Protein AF-A0A3E1KI39-F1 (afdb_monomer)

Mean predicted aligned error: 20.79 Å

Radius of gyration: 36.28 Å; Cα contacts (8 Å, |Δi|>4): 19; chains: 1; bounding box: 81×60×83 Å

Organism: NCBI:txid1843581

Sequence (154 aa):
MTTAADLLLALRARMPSKLILDRRTGLPYGWGIWMGNRKHAAAPFNDDQVTGVLLARARPSQRNVVSAAMLSPFQAFRSLWWQHWDPRPKDQRRQHWLALLGSFLIHLGFVALLIWVVTVRWAPDDAKPGDESRVRMTFIGDGAVEQGGGAGQP

Secondary structure (DSSP, 8-state):
---HHHHHHHHHHHS-SS--B-TTT-SBHHHHHHHHT-SSPPPPP-HHHHHHHHHHSPPPPTHHHHGGGG--HHHHHHHHHTTT-----GGGHHHHHHHHHHHHHHHHHHHHHHHHHHHHH-S-----TTS----------TTTTSS-------

Structure (mmCIF, N/CA/C/O backbone):
data_AF-A0A3E1KI39-F1
#
_entry.id   AF-A0A3E1KI39-F1
#
loop_
_atom_site.group_PDB
_atom_site.id
_atom_site.type_symbol
_atom_site.label_atom_id
_atom_site.label_alt_id
_atom_site.label_comp_id
_atom_site.label_asym_id
_atom_site.label_entity_id
_atom_site.label_seq_id
_atom_site.pdbx_PDB_ins_code
_atom_site.Cartn_x
_atom_site.Cartn_y
_atom_site.Cartn_z
_atom_site.occupancy
_atom_site.B_iso_or_equiv
_atom_site.auth_seq_id
_atom_site.auth_comp_id
_atom_site.auth_asym_id
_atom_site.auth_atom_id
_atom_site.pdbx_PDB_model_num
ATOM 1 N N . MET A 1 1 ? 7.657 15.514 16.706 1.00 57.06 1 MET A N 1
ATOM 2 C CA . MET A 1 1 ? 6.728 14.367 16.781 1.00 57.06 1 MET A CA 1
ATOM 3 C C . MET A 1 1 ? 5.325 14.932 16.852 1.00 57.06 1 MET A C 1
ATOM 5 O O . MET A 1 1 ? 5.103 15.771 17.708 1.00 57.06 1 MET A O 1
ATOM 9 N N . THR A 1 2 ? 4.428 14.568 15.938 1.00 77.12 2 THR A N 1
ATOM 10 C CA . THR A 1 2 ? 3.032 15.031 15.978 1.00 77.12 2 THR A CA 1
ATOM 11 C C . THR A 1 2 ? 2.274 14.244 17.035 1.00 77.12 2 THR A C 1
ATOM 13 O O . THR A 1 2 ? 2.180 13.018 16.944 1.00 77.12 2 THR A O 1
ATOM 16 N N . THR A 1 3 ? 1.761 14.934 18.044 1.00 90.19 3 THR A N 1
ATOM 17 C CA . THR A 1 3 ? 0.935 14.341 19.097 1.00 90.19 3 THR A CA 1
ATOM 18 C C . THR A 1 3 ? -0.529 14.260 18.654 1.00 90.19 3 THR A C 1
ATOM 20 O O . THR A 1 3 ? -0.952 14.912 17.697 1.00 90.19 3 THR A O 1
ATOM 23 N N . ALA A 1 4 ? -1.342 13.466 19.356 1.00 82.00 4 ALA A N 1
ATOM 24 C CA . ALA A 1 4 ? -2.785 13.420 19.105 1.00 82.00 4 ALA A CA 1
ATOM 25 C C . ALA A 1 4 ? -3.446 14.802 19.281 1.00 82.00 4 ALA A C 1
ATOM 27 O O . ALA A 1 4 ? -4.377 15.138 18.552 1.00 82.00 4 ALA A O 1
ATOM 28 N N . ALA A 1 5 ? -2.930 15.623 20.200 1.00 88.88 5 ALA A N 1
ATOM 29 C CA . ALA A 1 5 ? -3.390 16.992 20.401 1.00 88.88 5 ALA A CA 1
ATOM 30 C C . ALA A 1 5 ? -3.116 17.872 19.170 1.00 88.88 5 ALA A C 1
ATOM 32 O O . ALA A 1 5 ? -3.997 18.622 18.751 1.00 88.88 5 ALA A O 1
ATOM 33 N N . ASP A 1 6 ? -1.951 17.716 18.536 1.00 91.06 6 ASP A N 1
ATOM 34 C CA . ASP A 1 6 ? -1.597 18.460 17.319 1.00 91.06 6 ASP A CA 1
ATOM 35 C C . ASP A 1 6 ? -2.510 18.085 16.147 1.00 91.06 6 ASP A C 1
ATOM 37 O O . ASP A 1 6 ? -2.953 18.952 15.392 1.00 91.06 6 ASP A O 1
ATOM 41 N N . LEU A 1 7 ? -2.854 16.798 16.024 1.00 86.50 7 LEU A N 1
ATOM 42 C CA . LEU A 1 7 ? -3.817 16.327 15.026 1.00 86.50 7 LEU A CA 1
ATOM 43 C C . LEU A 1 7 ? -5.213 16.903 15.275 1.00 86.50 7 LEU A C 1
ATOM 45 O O . LEU A 1 7 ? -5.856 17.369 14.335 1.00 86.50 7 LEU A O 1
ATOM 49 N N . LEU A 1 8 ? -5.676 16.919 16.526 1.00 87.56 8 LEU A N 1
ATOM 50 C CA . LEU A 1 8 ? -6.971 17.504 16.876 1.00 87.56 8 LEU A CA 1
ATOM 51 C C . LEU A 1 8 ? -7.012 19.009 16.591 1.00 87.56 8 LEU A C 1
ATOM 53 O O . LEU A 1 8 ? -8.012 19.499 16.066 1.00 87.56 8 LEU A O 1
ATOM 57 N N . LEU A 1 9 ? -5.930 19.734 16.875 1.00 91.19 9 LEU A N 1
ATOM 58 C CA . LEU A 1 9 ? -5.811 21.158 16.560 1.00 91.19 9 LEU A CA 1
ATOM 59 C C . LEU A 1 9 ? -5.808 21.409 15.050 1.00 91.19 9 LEU A C 1
ATOM 61 O O . LEU A 1 9 ? -6.548 22.271 14.576 1.00 91.19 9 LEU A O 1
ATOM 65 N N . ALA A 1 10 ? -5.049 20.624 14.285 1.00 91.00 10 ALA A N 1
ATOM 66 C CA . ALA A 1 10 ? -5.004 20.732 12.829 1.00 91.00 10 ALA A CA 1
ATOM 67 C C . ALA A 1 10 ? -6.361 20.416 12.178 1.00 91.00 10 ALA A C 1
ATOM 69 O O . ALA A 1 10 ? -6.776 21.096 11.237 1.00 91.00 10 ALA A O 1
ATOM 70 N N . LEU A 1 11 ? -7.079 19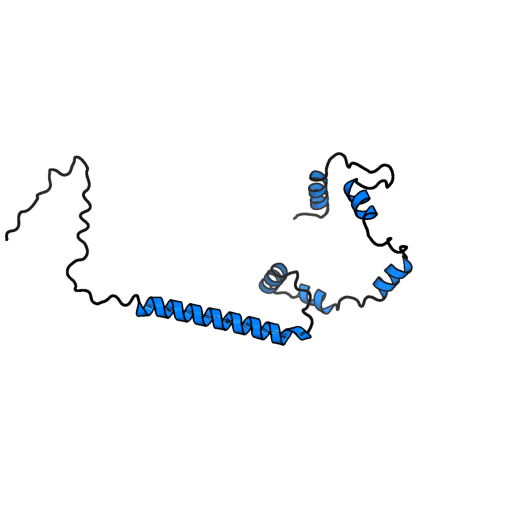.414 12.692 1.00 86.38 11 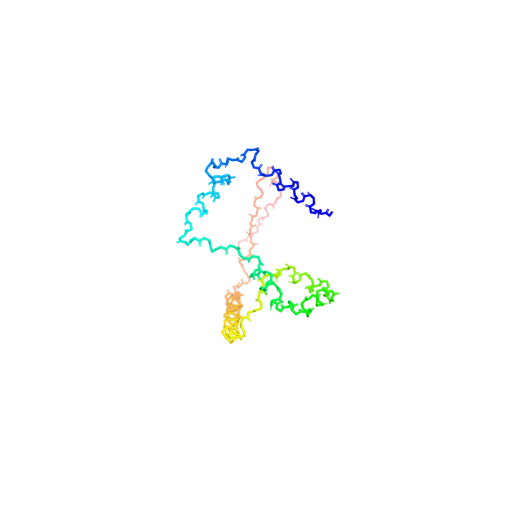LEU A N 1
ATOM 71 C CA . LEU A 1 11 ? -8.427 19.076 12.235 1.00 86.38 11 LEU A CA 1
ATOM 72 C C . LEU A 1 11 ? -9.432 20.165 12.609 1.00 86.38 11 LEU A C 1
ATOM 74 O O . LEU A 1 11 ? -10.238 20.570 11.772 1.00 86.38 11 LEU A O 1
ATOM 78 N N . ARG A 1 12 ? -9.355 20.693 13.834 1.00 82.75 12 ARG A N 1
ATOM 79 C CA . ARG A 1 12 ? -10.219 21.785 14.291 1.00 82.75 12 ARG A CA 1
ATOM 80 C C . ARG A 1 12 ? -10.018 23.061 13.484 1.00 82.75 12 ARG A C 1
ATOM 82 O O . ARG A 1 12 ? -11.004 23.713 13.165 1.00 82.75 12 ARG A O 1
ATOM 89 N N . ALA A 1 13 ? -8.782 23.378 13.105 1.00 87.38 13 ALA A N 1
ATOM 90 C CA . ALA A 1 13 ? -8.467 24.532 12.263 1.00 87.38 13 ALA A CA 1
ATOM 91 C C . ALA A 1 13 ? -9.082 24.439 10.854 1.00 87.38 13 ALA A C 1
ATOM 93 O O . ALA A 1 13 ? -9.323 25.462 10.220 1.00 87.38 13 ALA A O 1
ATOM 94 N N . ARG A 1 14 ? -9.350 23.221 10.365 1.00 83.44 14 ARG A N 1
ATOM 95 C CA . ARG A 1 14 ? -9.981 22.970 9.059 1.00 83.44 14 ARG A CA 1
ATOM 96 C C . ARG A 1 14 ? -11.504 22.862 9.125 1.00 83.44 14 ARG A C 1
ATOM 98 O O . ARG A 1 14 ? -12.145 22.832 8.077 1.00 83.44 14 ARG A O 1
ATOM 105 N N . MET A 1 15 ? -12.091 22.765 10.319 1.00 79.38 15 MET A N 1
ATOM 106 C CA . MET A 1 15 ? -13.543 22.695 10.458 1.00 79.38 15 MET A CA 1
ATOM 107 C C . MET A 1 15 ? -14.178 24.076 10.248 1.00 79.38 15 MET A C 1
ATOM 109 O O . MET A 1 15 ? -13.625 25.083 10.691 1.00 79.38 15 MET A O 1
ATOM 113 N N . PRO A 1 16 ? -15.353 24.146 9.597 1.00 77.25 16 PRO A N 1
ATOM 114 C CA . PRO A 1 16 ? -16.065 25.405 9.424 1.00 77.25 16 PRO A CA 1
ATOM 115 C C . PRO A 1 16 ? -16.436 26.002 10.788 1.00 77.25 16 PRO A C 1
ATOM 117 O O . PRO A 1 16 ? -16.913 25.304 11.682 1.00 77.25 16 PRO A O 1
ATOM 120 N N . SER A 1 17 ? -16.244 27.314 10.938 1.00 71.25 17 SER A N 1
ATOM 121 C CA . SER A 1 17 ? -16.460 28.057 12.190 1.00 71.25 17 SER A CA 1
ATOM 122 C C . SER A 1 17 ? -17.920 28.077 12.659 1.00 71.25 17 SER A C 1
ATOM 124 O O . SER A 1 17 ? -18.181 28.265 13.847 1.00 71.25 17 SER A O 1
ATOM 126 N N . LYS A 1 18 ? -18.875 27.844 11.751 1.00 76.06 18 LYS A N 1
ATOM 127 C CA . LYS A 1 18 ? -20.285 27.598 12.070 1.00 76.06 18 LYS A CA 1
ATOM 128 C C . LYS A 1 18 ? -20.746 26.318 11.391 1.00 76.06 18 LYS A C 1
ATOM 130 O O . LYS A 1 18 ? -20.791 26.235 10.166 1.00 76.06 18 LYS A O 1
ATOM 135 N N . LEU A 1 19 ? -21.115 25.332 12.200 1.00 74.31 19 LEU A N 1
ATOM 136 C CA . LEU A 1 19 ? -21.745 24.115 11.717 1.00 74.31 19 LEU A CA 1
ATOM 137 C C . LEU A 1 19 ? -23.243 24.388 11.580 1.00 74.31 19 LEU A C 1
ATOM 139 O O . LEU A 1 19 ? -23.912 24.688 12.566 1.00 74.31 19 LEU A O 1
ATOM 143 N N . ILE A 1 20 ? -23.762 24.344 10.354 1.00 78.00 20 ILE A N 1
ATOM 144 C CA . ILE A 1 20 ? -25.198 24.502 10.115 1.00 78.00 20 ILE A CA 1
ATOM 145 C C . ILE A 1 20 ? -25.870 23.230 10.620 1.00 78.00 20 ILE A C 1
ATOM 147 O O . ILE A 1 20 ? -25.688 22.163 10.032 1.00 78.00 20 ILE A O 1
ATOM 151 N N . LEU A 1 21 ? -26.596 23.344 11.727 1.00 84.88 21 LEU A N 1
ATOM 152 C CA . LEU A 1 21 ? -27.363 22.249 12.302 1.00 84.88 21 LEU A CA 1
ATOM 153 C C . LEU A 1 21 ? -28.796 22.296 11.775 1.00 84.88 21 LEU A C 1
ATOM 155 O O . LEU A 1 21 ? -29.396 23.365 11.654 1.00 84.88 21 LEU A O 1
ATOM 159 N N . ASP A 1 22 ? -29.345 21.129 11.478 1.00 82.31 22 ASP A N 1
ATOM 160 C CA . ASP A 1 22 ? -30.764 20.974 11.202 1.00 82.31 22 ASP A CA 1
ATOM 161 C C . ASP A 1 22 ? -31.569 21.118 12.507 1.00 82.31 22 ASP A C 1
ATOM 163 O O . ASP A 1 22 ? -31.262 20.493 13.522 1.00 82.31 22 ASP A O 1
ATOM 167 N N . ARG A 1 23 ? -32.633 21.926 12.474 1.00 81.00 23 ARG A N 1
ATOM 168 C CA . ARG A 1 23 ? -33.515 22.190 13.621 1.00 81.00 23 ARG A CA 1
ATOM 169 C C . ARG A 1 23 ? -34.286 20.949 14.073 1.00 81.00 23 ARG A C 1
ATOM 171 O O . ARG A 1 23 ? -34.642 20.865 15.245 1.00 81.00 23 ARG A O 1
ATOM 178 N N . ARG A 1 24 ? -34.578 20.012 13.164 1.00 78.31 24 ARG A N 1
ATOM 179 C CA . ARG A 1 24 ? -35.385 18.821 13.475 1.00 78.31 24 ARG A CA 1
ATOM 180 C C . ARG A 1 24 ? -34.558 17.705 14.108 1.00 78.31 24 ARG A C 1
ATOM 182 O O . ARG A 1 24 ? -35.053 17.017 14.993 1.00 78.31 24 ARG A O 1
ATOM 189 N N . THR A 1 25 ? -33.330 17.509 13.631 1.00 81.19 25 THR A N 1
ATOM 190 C CA . THR A 1 25 ? -32.470 16.389 14.047 1.00 81.19 25 THR A CA 1
ATOM 191 C C . THR A 1 25 ? -31.325 16.803 14.969 1.00 81.19 25 THR A C 1
ATOM 193 O O . THR A 1 25 ? -30.731 15.943 15.610 1.00 81.19 25 THR A O 1
ATOM 196 N N . GLY A 1 26 ? -30.988 1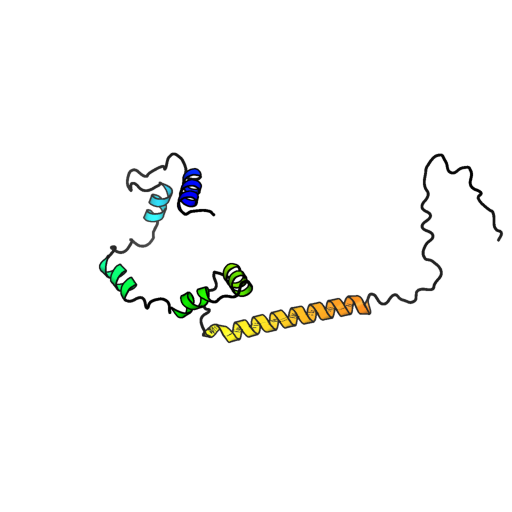8.096 15.039 1.00 84.00 26 GLY A N 1
ATOM 197 C CA . GLY A 1 26 ? -29.822 18.594 15.777 1.00 84.00 26 GLY A CA 1
ATOM 198 C C . GLY A 1 26 ? -28.477 18.210 15.147 1.00 84.00 26 GLY A C 1
ATOM 199 O O . GLY A 1 26 ? -27.427 18.533 15.698 1.00 84.00 26 GLY A O 1
ATOM 200 N N . LEU A 1 27 ? -28.490 17.524 13.999 1.00 86.69 27 LEU A N 1
ATOM 201 C CA . LEU A 1 27 ? -27.299 17.063 13.292 1.00 86.69 27 LEU A CA 1
ATOM 202 C C . LEU A 1 27 ? -26.810 18.122 12.299 1.00 86.69 27 LEU A C 1
ATOM 204 O O . LEU A 1 27 ? -27.607 18.933 11.824 1.00 86.69 27 LEU A O 1
ATOM 208 N N . PRO A 1 28 ? -25.522 18.104 11.913 1.00 88.38 28 PRO A N 1
ATOM 209 C CA . PRO A 1 28 ? -25.047 18.913 10.797 1.00 88.38 28 PRO A CA 1
ATOM 210 C C . PRO A 1 28 ? -25.895 18.643 9.552 1.00 88.38 28 PRO A C 1
ATOM 212 O O . PRO A 1 28 ? -26.233 17.494 9.277 1.00 88.38 28 PRO A O 1
ATOM 215 N N . TYR A 1 29 ? -26.225 19.681 8.787 1.00 81.06 29 TYR A N 1
ATOM 216 C CA . TYR A 1 29 ? -27.210 19.616 7.702 1.00 81.06 29 TYR A CA 1
ATOM 217 C C . TYR A 1 29 ? -27.008 18.425 6.743 1.00 81.06 29 TYR A C 1
ATOM 219 O O . TYR A 1 29 ? -27.937 17.663 6.480 1.00 81.06 29 TYR A O 1
ATOM 227 N N . GLY A 1 30 ? -25.770 18.187 6.291 1.00 81.94 30 GLY A N 1
ATOM 228 C CA . GLY A 1 30 ? -25.454 17.046 5.421 1.00 81.94 30 GLY A CA 1
ATOM 229 C C . GLY A 1 30 ? -25.646 15.676 6.087 1.00 81.94 30 GLY A C 1
ATOM 230 O O . GLY A 1 30 ? -26.011 14.709 5.423 1.00 81.94 30 GLY A O 1
ATOM 231 N N . TRP A 1 31 ? -25.458 15.594 7.405 1.00 85.19 31 TRP A N 1
ATOM 232 C CA . TRP A 1 31 ? -25.638 14.369 8.183 1.00 85.19 31 TRP A CA 1
ATOM 233 C C . TRP A 1 31 ? -27.115 14.057 8.401 1.00 85.19 31 TRP A C 1
ATOM 235 O O . TRP A 1 31 ? -27.500 12.900 8.271 1.00 85.19 31 TRP A O 1
ATOM 245 N N . GLY A 1 32 ? -27.945 15.067 8.677 1.00 84.38 32 GLY A N 1
ATOM 246 C CA . GLY A 1 32 ? -29.396 14.892 8.796 1.00 84.38 32 GLY A CA 1
ATOM 247 C C . GLY A 1 32 ? -30.008 14.314 7.516 1.00 84.38 32 GLY A C 1
ATOM 248 O O . GLY A 1 32 ? -30.735 13.322 7.572 1.00 84.38 32 GLY A O 1
ATOM 249 N N . ILE A 1 33 ? -29.625 14.856 6.352 1.00 83.38 33 ILE A N 1
ATOM 250 C CA . ILE A 1 33 ? -30.054 14.347 5.036 1.00 83.38 33 ILE A CA 1
ATOM 251 C C . ILE A 1 33 ? -29.544 12.924 4.802 1.00 83.38 33 ILE A C 1
ATOM 253 O O . ILE A 1 33 ? -30.303 12.046 4.398 1.00 83.38 33 ILE A O 1
ATOM 257 N N . TRP A 1 34 ? -28.260 12.675 5.062 1.00 83.00 34 TRP A N 1
ATOM 258 C CA . TRP A 1 34 ? -27.665 11.359 4.843 1.00 83.00 34 TRP A CA 1
ATOM 259 C C . TRP A 1 34 ? -28.283 10.274 5.737 1.00 83.00 34 TRP A C 1
ATOM 261 O O . TRP A 1 34 ? -28.552 9.169 5.267 1.00 83.00 34 TRP A O 1
ATOM 271 N N . MET A 1 35 ? -28.548 10.589 7.007 1.00 82.50 35 MET A N 1
ATOM 272 C CA . MET A 1 35 ? -29.214 9.687 7.951 1.00 82.50 35 MET A CA 1
ATOM 273 C C . MET A 1 35 ? -30.677 9.448 7.567 1.00 82.50 35 MET A C 1
ATOM 275 O O . MET A 1 35 ? -31.135 8.308 7.626 1.00 82.50 35 MET A O 1
ATOM 279 N N . GLY A 1 36 ? -31.388 10.497 7.144 1.00 79.12 36 GLY A N 1
ATOM 280 C CA . GLY A 1 36 ? -32.782 10.411 6.704 1.00 79.12 36 GLY A CA 1
ATOM 281 C C . GLY A 1 36 ? -32.971 9.627 5.403 1.00 79.12 36 GLY A C 1
ATOM 282 O O . GLY A 1 36 ? -33.970 8.934 5.250 1.00 79.12 36 GLY A O 1
ATOM 283 N N . ASN A 1 37 ? -31.990 9.663 4.496 1.00 83.31 37 ASN A N 1
ATOM 284 C CA . ASN A 1 37 ? -32.035 8.961 3.206 1.00 83.31 37 ASN A CA 1
ATOM 285 C C . ASN A 1 37 ? -31.636 7.477 3.282 1.00 83.31 37 ASN A C 1
ATOM 287 O O . ASN A 1 37 ? -31.476 6.814 2.250 1.00 83.31 37 ASN A O 1
ATOM 291 N N . ARG A 1 38 ? -31.448 6.920 4.481 1.00 77.06 38 ARG A N 1
ATOM 292 C CA . ARG A 1 38 ? -31.161 5.492 4.631 1.00 77.06 38 ARG A CA 1
ATOM 293 C C . ARG A 1 38 ? -32.414 4.681 4.299 1.00 77.06 38 ARG A C 1
ATOM 295 O O . ARG A 1 38 ? -33.453 4.843 4.922 1.00 77.06 38 ARG A O 1
ATOM 302 N N . LYS A 1 39 ? -32.289 3.752 3.343 1.00 74.19 39 LYS A N 1
ATOM 303 C CA . LYS A 1 39 ? -33.386 2.863 2.906 1.00 74.19 39 LYS A CA 1
ATOM 304 C C . LYS A 1 39 ? -33.928 1.954 4.016 1.00 74.19 39 LYS A C 1
ATOM 306 O O . LYS A 1 39 ? -35.044 1.466 3.910 1.00 74.19 39 LYS A O 1
ATOM 311 N N . HIS A 1 40 ? -33.133 1.722 5.056 1.00 76.19 40 HIS A N 1
ATOM 312 C CA . HIS A 1 40 ? -33.498 0.905 6.203 1.00 76.19 40 HIS A CA 1
ATOM 313 C C . HIS A 1 40 ? -33.377 1.757 7.460 1.00 76.19 40 HIS A C 1
ATOM 315 O O . HIS A 1 40 ? -32.361 2.437 7.649 1.00 76.19 40 HIS A O 1
ATOM 321 N N . ALA A 1 41 ? -34.397 1.703 8.318 1.00 73.25 41 ALA A N 1
ATOM 322 C CA . ALA A 1 41 ? -34.306 2.259 9.657 1.00 73.25 41 ALA A CA 1
ATOM 323 C C . ALA A 1 41 ? -33.098 1.632 10.364 1.00 73.25 41 ALA A C 1
ATOM 325 O O . ALA A 1 41 ? -32.870 0.423 10.261 1.00 73.25 41 ALA A O 1
ATOM 326 N N . ALA A 1 42 ? -32.301 2.457 11.047 1.00 68.88 42 ALA A N 1
ATOM 327 C CA . ALA A 1 42 ? -31.253 1.931 11.905 1.00 68.88 42 ALA A CA 1
ATOM 328 C C . ALA A 1 42 ? -31.913 0.984 12.915 1.00 68.88 42 ALA A C 1
ATOM 330 O O . ALA A 1 42 ? -32.880 1.369 13.574 1.00 68.88 42 ALA A O 1
ATOM 331 N N . ALA A 1 43 ? -31.430 -0.259 12.987 1.00 72.25 43 ALA A N 1
ATOM 332 C CA . ALA A 1 43 ? -31.892 -1.197 13.997 1.00 72.25 43 ALA A CA 1
ATOM 333 C C . ALA A 1 43 ? -31.726 -0.556 15.388 1.00 72.25 43 ALA A C 1
ATOM 335 O O . ALA A 1 43 ? -30.770 0.209 15.578 1.00 72.25 43 ALA A O 1
ATOM 336 N N . PRO A 1 44 ? -32.626 -0.841 16.347 1.00 77.62 44 PRO A N 1
ATOM 337 C CA . PRO A 1 44 ? -32.456 -0.391 17.719 1.00 77.62 44 PRO A CA 1
ATOM 338 C C . PRO A 1 44 ? -31.054 -0.755 18.197 1.00 77.62 44 PRO A C 1
ATOM 340 O O . PRO A 1 44 ? -30.632 -1.908 18.087 1.00 77.62 44 PRO A O 1
ATOM 343 N N . PHE A 1 45 ? -30.316 0.245 18.665 1.00 79.38 45 PHE A N 1
ATOM 344 C CA . PHE A 1 45 ? -28.981 0.019 19.182 1.00 79.38 45 PHE A CA 1
ATOM 345 C C . PHE A 1 45 ? -29.098 -0.750 20.499 1.00 79.38 45 PHE A C 1
ATOM 347 O O . PHE A 1 45 ? -29.765 -0.293 21.424 1.00 79.38 45 PHE A O 1
ATOM 354 N N . ASN A 1 46 ? -28.492 -1.933 20.552 1.00 85.38 46 ASN A N 1
ATOM 355 C CA . ASN A 1 46 ? -28.473 -2.784 21.732 1.00 85.38 46 ASN A CA 1
ATOM 356 C C . ASN A 1 46 ? -27.027 -2.885 22.237 1.00 85.38 46 ASN A C 1
ATOM 358 O O . ASN A 1 46 ? -26.185 -3.515 21.592 1.00 85.38 46 ASN A O 1
ATOM 362 N N . ASP A 1 47 ? -26.750 -2.263 23.384 1.00 83.88 47 ASP A N 1
ATOM 363 C CA . ASP A 1 47 ? -25.425 -2.275 24.015 1.00 83.88 47 ASP A CA 1
ATOM 364 C C . ASP A 1 47 ? -24.946 -3.696 24.344 1.00 83.88 47 ASP A C 1
ATOM 366 O O . ASP A 1 47 ? -23.772 -4.023 24.142 1.00 83.88 47 ASP A O 1
ATOM 370 N N . ASP A 1 48 ? -25.850 -4.580 24.764 1.00 87.12 48 ASP A N 1
ATOM 371 C CA . ASP A 1 48 ? -25.536 -5.976 25.083 1.00 87.12 48 ASP A CA 1
ATOM 372 C C . ASP A 1 48 ? -25.144 -6.761 23.827 1.00 87.12 48 ASP A C 1
ATOM 374 O O . ASP A 1 48 ? -24.283 -7.641 23.862 1.00 87.12 48 ASP A O 1
ATOM 378 N N . GLN A 1 49 ? -25.727 -6.416 22.676 1.00 85.31 49 GLN A N 1
ATOM 379 C CA . GLN A 1 49 ? -25.340 -7.008 21.398 1.00 85.31 49 GLN A CA 1
ATOM 380 C C . GLN A 1 49 ? -23.935 -6.557 20.990 1.00 85.31 49 GLN A C 1
ATOM 382 O O . GLN A 1 49 ? -23.135 -7.372 20.526 1.00 85.31 49 GLN A O 1
ATOM 387 N N . VAL A 1 50 ? -23.610 -5.275 21.169 1.00 82.50 50 VAL A N 1
ATOM 388 C CA . VAL A 1 50 ? -22.280 -4.742 20.847 1.00 82.50 50 VAL A CA 1
ATOM 389 C C . VAL A 1 50 ? -21.225 -5.349 21.763 1.00 82.50 50 VAL A C 1
ATOM 391 O O . VAL A 1 50 ? -20.212 -5.854 21.278 1.00 82.50 50 VAL A O 1
ATOM 394 N N . THR A 1 51 ? -21.464 -5.351 23.072 1.00 85.69 51 THR A N 1
ATOM 395 C CA . THR A 1 51 ? -20.552 -5.960 24.047 1.00 85.69 51 THR A CA 1
ATOM 396 C C . THR A 1 51 ? -20.438 -7.463 23.829 1.00 85.69 51 THR A C 1
ATOM 398 O O . THR A 1 51 ? -19.322 -7.976 23.801 1.00 85.69 51 THR A O 1
ATOM 401 N N . GLY A 1 52 ? -21.542 -8.157 23.552 1.00 86.44 52 GLY A N 1
ATOM 402 C CA . GLY A 1 52 ? -21.556 -9.572 23.195 1.00 86.44 52 GLY A CA 1
ATOM 403 C C . GLY A 1 52 ? -20.715 -9.872 21.955 1.00 86.44 52 GLY A C 1
ATOM 404 O O . GLY A 1 52 ? -19.891 -10.781 21.985 1.00 86.44 52 GLY A O 1
ATOM 405 N N . VAL A 1 53 ? -20.831 -9.072 20.891 1.00 82.94 53 VAL A N 1
ATOM 406 C CA . VAL A 1 53 ? -19.992 -9.204 19.686 1.00 82.94 53 VAL A CA 1
ATOM 407 C C . VAL A 1 53 ? -18.525 -8.891 19.981 1.00 82.94 53 VAL A C 1
ATOM 409 O O . VAL A 1 53 ? -17.645 -9.580 19.468 1.00 82.94 53 VAL A O 1
ATOM 412 N N . LEU A 1 54 ? -18.230 -7.877 20.797 1.00 81.25 54 LEU A N 1
ATOM 413 C CA . LEU A 1 54 ? -16.856 -7.519 21.166 1.00 81.25 54 LEU A CA 1
ATOM 414 C C . LEU A 1 54 ? -16.195 -8.576 22.060 1.00 81.25 54 LEU A C 1
ATOM 416 O O . LEU A 1 54 ? -15.008 -8.846 21.891 1.00 81.25 54 LEU A O 1
ATOM 420 N N . LEU A 1 55 ? -16.956 -9.186 22.969 1.00 82.44 55 LEU A N 1
ATOM 421 C CA . LEU A 1 55 ? -16.507 -10.272 23.842 1.00 82.44 55 LEU A CA 1
ATOM 422 C C . LEU A 1 55 ? -16.378 -11.595 23.077 1.00 82.44 55 LEU A C 1
ATOM 424 O O . LEU A 1 55 ? -15.421 -12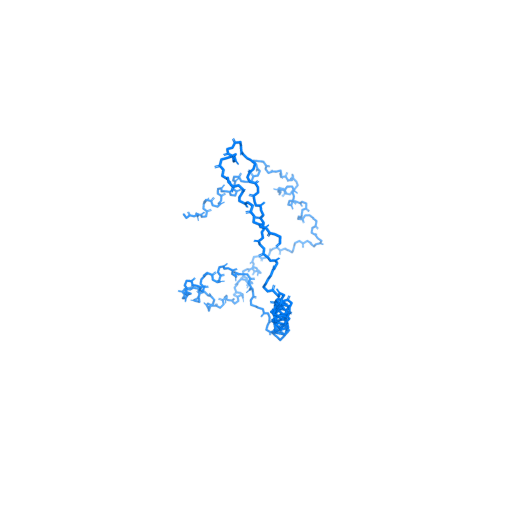.334 23.296 1.00 82.44 55 LEU A O 1
ATOM 428 N N . ALA A 1 56 ? -17.305 -11.879 22.157 1.00 81.44 56 ALA A N 1
ATOM 429 C CA . ALA A 1 56 ? -17.283 -13.069 21.306 1.00 81.44 56 ALA A CA 1
ATOM 430 C C . ALA A 1 56 ? -16.264 -12.968 20.163 1.00 81.44 56 ALA A C 1
ATOM 432 O O . ALA A 1 56 ? -15.852 -13.986 19.601 1.00 81.44 56 ALA A O 1
ATOM 433 N N . ARG A 1 57 ? -15.835 -11.752 19.799 1.00 74.88 57 ARG A N 1
ATOM 434 C CA . ARG A 1 57 ? -14.758 -11.543 18.833 1.00 74.88 57 ARG A CA 1
ATOM 435 C C . ARG A 1 57 ? -13.484 -12.154 19.406 1.00 74.88 57 ARG A C 1
ATOM 437 O O . ARG A 1 57 ? -12.862 -11.597 20.309 1.00 74.88 57 ARG A O 1
ATOM 444 N N . ALA A 1 58 ? -13.069 -13.281 18.826 1.00 63.03 58 ALA A N 1
ATOM 445 C CA . ALA A 1 58 ? -11.761 -13.864 19.078 1.00 63.03 58 ALA A CA 1
ATOM 446 C C . ALA A 1 58 ? -10.709 -12.754 18.970 1.00 63.03 58 ALA A C 1
ATOM 448 O O . ALA A 1 58 ? -10.631 -12.068 17.944 1.00 63.03 58 ALA A O 1
ATOM 449 N N . ARG A 1 59 ? -9.945 -12.536 20.051 1.00 61.59 59 ARG A N 1
ATOM 450 C CA . ARG A 1 59 ? -8.873 -11.535 20.058 1.00 61.59 59 ARG A CA 1
ATOM 451 C C . ARG A 1 59 ? -8.029 -11.752 18.801 1.00 61.59 59 ARG A C 1
ATOM 453 O O . ARG A 1 59 ? -7.667 -12.905 18.543 1.00 61.59 59 ARG A O 1
ATOM 460 N N . PRO A 1 60 ? -7.724 -10.695 18.020 1.00 57.03 60 PRO A N 1
ATOM 461 C CA . PRO A 1 60 ? -6.836 -10.836 16.877 1.00 57.03 60 PRO A CA 1
ATOM 462 C C . PRO A 1 60 ? -5.594 -11.564 17.372 1.00 57.03 60 PRO A C 1
ATOM 464 O O . PRO A 1 60 ? -5.016 -11.172 18.389 1.00 57.03 60 PRO A O 1
ATOM 467 N N . SER A 1 61 ? -5.275 -12.693 16.732 1.00 50.50 61 SER A N 1
ATOM 468 C CA . SER A 1 61 ? -4.232 -13.594 17.206 1.00 50.50 61 SER A CA 1
ATOM 469 C C . SER A 1 61 ? -2.998 -12.764 17.534 1.00 50.50 61 SER A C 1
ATOM 471 O O . SER A 1 61 ? -2.477 -12.078 16.650 1.00 50.50 61 SER A O 1
ATOM 473 N N . GLN A 1 62 ? -2.539 -12.815 18.787 1.00 50.41 62 GLN A N 1
ATOM 474 C CA . GLN A 1 62 ? -1.391 -12.026 19.245 1.00 50.41 62 GLN A CA 1
ATOM 475 C C . GLN A 1 62 ? -0.129 -12.258 18.400 1.00 50.41 62 GLN A C 1
ATOM 477 O O . GLN A 1 62 ? 0.777 -11.436 18.433 1.00 50.41 62 GLN A O 1
ATOM 482 N N . ARG A 1 63 ? -0.106 -13.299 17.555 1.00 50.34 63 ARG A N 1
ATOM 483 C CA . ARG A 1 63 ? 0.857 -13.470 16.459 1.00 50.34 63 ARG A CA 1
ATOM 484 C C . ARG A 1 63 ? 1.101 -12.195 15.645 1.00 50.34 63 ARG A C 1
ATOM 486 O O . ARG A 1 63 ? 2.252 -11.899 15.369 1.00 50.34 63 ARG A O 1
ATOM 493 N N . ASN A 1 64 ? 0.070 -11.410 15.325 1.00 50.78 64 ASN A N 1
ATOM 494 C CA . ASN A 1 64 ? 0.247 -10.187 14.527 1.00 50.78 64 ASN A CA 1
ATOM 495 C C . ASN A 1 64 ? 0.866 -9.024 15.320 1.00 50.78 64 ASN A C 1
ATOM 497 O O . ASN A 1 64 ? 1.537 -8.182 14.734 1.00 50.78 64 ASN A O 1
ATOM 501 N N . VAL A 1 65 ? 0.672 -8.981 16.641 1.00 51.00 65 VAL A N 1
ATOM 502 C CA . VAL A 1 65 ? 1.198 -7.904 17.500 1.00 51.00 65 VAL A CA 1
ATOM 503 C C . VAL A 1 65 ? 2.627 -8.219 17.950 1.00 51.00 65 VAL A C 1
ATOM 505 O O . VAL A 1 65 ? 3.482 -7.340 17.940 1.00 51.00 65 VAL A O 1
ATOM 508 N N . VAL A 1 66 ? 2.924 -9.487 18.254 1.00 48.97 66 VAL A N 1
ATOM 509 C CA . VAL A 1 66 ? 4.280 -9.933 18.616 1.00 48.97 66 VAL A CA 1
ATOM 510 C C . VAL A 1 66 ? 5.223 -9.872 17.407 1.00 48.97 66 VAL A C 1
ATOM 512 O O . VAL A 1 66 ? 6.388 -9.515 17.563 1.00 48.97 66 VAL A O 1
ATOM 515 N N . SER A 1 67 ? 4.728 -10.107 16.185 1.00 51.44 67 SER A N 1
ATOM 516 C CA . SER A 1 67 ? 5.540 -9.934 14.973 1.00 51.44 67 SER A CA 1
ATOM 517 C C . SER A 1 67 ? 5.929 -8.485 14.688 1.00 51.44 67 SER A C 1
ATOM 519 O O . SER A 1 67 ? 6.943 -8.290 14.033 1.00 51.44 67 SER A O 1
ATOM 521 N N . ALA A 1 68 ? 5.194 -7.479 15.178 1.00 53.09 68 ALA A N 1
ATOM 522 C CA . ALA A 1 68 ? 5.556 -6.072 14.977 1.00 53.09 68 ALA A CA 1
ATOM 523 C C . ALA A 1 68 ? 6.773 -5.639 15.818 1.00 53.09 68 ALA A C 1
ATOM 525 O O . ALA A 1 68 ? 7.528 -4.767 15.394 1.00 53.09 68 ALA A O 1
ATOM 526 N N . ALA A 1 69 ? 6.994 -6.270 16.976 1.00 56.53 69 ALA A N 1
ATOM 527 C CA . ALA A 1 69 ? 8.076 -5.925 17.903 1.00 56.53 69 ALA A CA 1
ATOM 528 C C . ALA A 1 69 ? 9.450 -6.524 17.523 1.00 56.53 69 ALA A C 1
ATOM 530 O O . ALA A 1 69 ? 10.455 -6.173 18.132 1.00 56.53 69 ALA A O 1
ATOM 531 N N . MET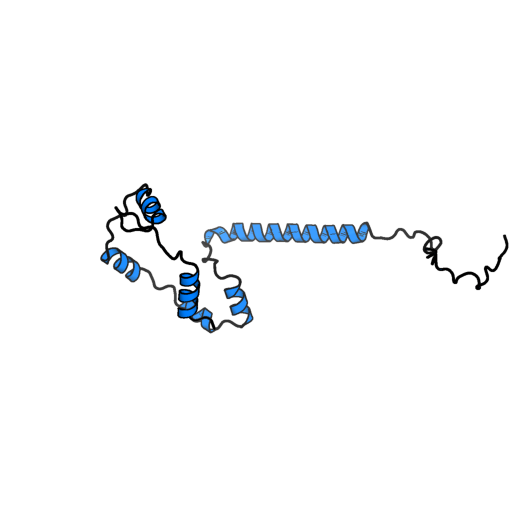 A 1 70 ? 9.509 -7.404 16.515 1.00 64.19 70 MET A N 1
ATOM 532 C CA . MET A 1 70 ? 10.737 -8.054 16.022 1.00 64.19 70 MET A CA 1
ATOM 533 C C . MET A 1 70 ? 10.986 -7.807 14.524 1.00 64.19 70 MET A C 1
ATOM 535 O O . MET A 1 70 ? 11.662 -8.595 13.864 1.00 64.19 70 MET A O 1
ATOM 539 N N . LEU A 1 71 ? 10.432 -6.736 13.949 1.00 67.44 71 LEU A N 1
ATOM 540 C CA . LEU A 1 71 ? 10.693 -6.416 12.545 1.00 67.44 71 LEU A CA 1
ATOM 541 C C . LEU A 1 71 ? 12.068 -5.765 12.405 1.00 67.44 71 LEU A C 1
ATOM 543 O O . LEU A 1 71 ? 12.366 -4.769 13.064 1.00 67.44 71 LEU A O 1
ATOM 547 N N . SER A 1 72 ? 12.893 -6.286 11.496 1.00 81.25 72 SER A N 1
ATOM 548 C CA . SER A 1 72 ? 14.090 -5.558 11.066 1.00 81.25 72 SER A CA 1
ATOM 549 C C . SER A 1 72 ? 13.692 -4.218 10.419 1.00 81.25 72 SER A C 1
ATOM 551 O O . SER A 1 72 ? 12.571 -4.097 9.915 1.00 81.25 72 SER A O 1
ATOM 553 N N . PRO A 1 73 ? 14.582 -3.210 10.354 1.00 81.62 73 PRO A N 1
ATOM 554 C CA . PRO A 1 73 ? 14.254 -1.899 9.782 1.00 81.62 73 PRO A CA 1
ATOM 555 C C . PRO A 1 73 ? 13.643 -1.975 8.374 1.00 81.62 73 PRO A C 1
ATOM 557 O O . PRO A 1 73 ? 12.691 -1.266 8.059 1.00 81.62 73 PRO A O 1
ATOM 560 N N . PHE A 1 74 ? 14.122 -2.906 7.544 1.00 81.50 74 PHE A N 1
ATOM 561 C CA . PHE A 1 74 ? 13.568 -3.149 6.212 1.00 81.50 74 PHE A CA 1
ATOM 562 C C . PHE A 1 74 ? 12.177 -3.802 6.251 1.00 81.50 74 PHE A C 1
ATOM 564 O O . PHE A 1 74 ? 11.312 -3.486 5.436 1.00 81.50 74 PHE A O 1
ATOM 571 N N . GLN A 1 75 ? 11.924 -4.696 7.210 1.00 75.94 75 GLN A N 1
ATOM 572 C CA . GLN A 1 75 ? 10.605 -5.303 7.399 1.00 75.94 75 GLN A CA 1
ATOM 573 C C . GLN A 1 75 ? 9.584 -4.300 7.949 1.00 75.94 75 GLN A C 1
ATOM 575 O O . GLN A 1 75 ? 8.431 -4.340 7.525 1.00 75.94 75 GLN A O 1
ATOM 580 N N . ALA A 1 76 ? 10.010 -3.390 8.829 1.00 79.06 76 ALA A N 1
ATOM 581 C CA . ALA A 1 76 ? 9.196 -2.282 9.321 1.00 79.06 76 ALA A CA 1
ATOM 582 C C . ALA A 1 76 ? 8.881 -1.276 8.204 1.00 79.06 76 ALA A C 1
ATOM 584 O O . ALA A 1 76 ? 7.736 -0.866 8.045 1.00 79.06 76 ALA A O 1
ATOM 585 N N . PHE A 1 77 ? 9.867 -0.939 7.367 1.00 80.88 77 PHE A N 1
ATOM 586 C CA . PHE A 1 77 ? 9.636 -0.131 6.170 1.00 80.88 77 PHE A CA 1
ATOM 587 C C . PHE A 1 77 ? 8.632 -0.805 5.228 1.00 80.88 77 PHE A C 1
ATOM 589 O O . PHE A 1 77 ? 7.662 -0.182 4.806 1.00 80.88 77 PHE A O 1
ATOM 596 N N . ARG A 1 78 ? 8.811 -2.101 4.945 1.00 80.44 78 ARG A N 1
ATOM 597 C CA . ARG A 1 78 ? 7.915 -2.860 4.065 1.00 80.44 78 ARG A CA 1
ATOM 598 C C . ARG A 1 78 ? 6.498 -2.983 4.629 1.00 80.44 78 ARG A C 1
ATOM 600 O O . ARG A 1 78 ? 5.546 -2.951 3.854 1.00 80.44 78 ARG A O 1
ATOM 607 N N . SER A 1 79 ? 6.345 -3.125 5.946 1.00 73.50 79 SER A N 1
ATOM 608 C CA . SER A 1 79 ? 5.026 -3.172 6.583 1.00 73.50 79 SER A CA 1
ATOM 609 C C . SER A 1 79 ? 4.342 -1.805 6.590 1.00 73.50 79 SER A C 1
ATOM 611 O O . SER A 1 79 ? 3.133 -1.752 6.388 1.00 73.50 79 SER A O 1
ATOM 613 N N . LEU A 1 80 ? 5.097 -0.707 6.735 1.00 76.56 80 LEU A N 1
ATOM 614 C CA . LEU A 1 80 ? 4.576 0.655 6.571 1.00 76.56 80 LEU A CA 1
ATOM 615 C C . LEU A 1 80 ? 4.175 0.945 5.122 1.00 76.56 80 LEU A C 1
ATOM 617 O O . LEU A 1 80 ? 3.134 1.543 4.869 1.00 76.56 80 LEU A O 1
ATOM 621 N N . TRP A 1 81 ? 4.995 0.503 4.173 1.00 78.94 81 TRP A N 1
ATOM 622 C CA . TRP A 1 81 ? 4.745 0.671 2.745 1.00 78.94 81 TRP A CA 1
ATOM 623 C C . TRP A 1 81 ? 3.508 -0.110 2.278 1.00 78.94 81 TRP A C 1
ATOM 625 O O . TRP A 1 81 ? 2.851 0.280 1.317 1.00 78.94 81 TRP A O 1
ATOM 635 N N . TRP A 1 82 ? 3.160 -1.200 2.973 1.00 68.31 82 TRP A N 1
ATOM 636 C CA . TRP A 1 82 ? 2.071 -2.103 2.597 1.00 68.31 82 TRP A CA 1
ATOM 637 C C . TRP A 1 82 ? 1.130 -2.420 3.773 1.00 68.31 82 TRP A C 1
ATOM 639 O O . TRP A 1 82 ? 0.903 -3.578 4.120 1.00 68.31 82 TRP A O 1
ATOM 649 N N . GLN A 1 83 ? 0.558 -1.385 4.396 1.00 63.44 83 GLN A N 1
ATOM 650 C CA . GLN A 1 83 ? -0.252 -1.525 5.620 1.00 63.44 83 GLN A CA 1
ATOM 651 C C . GLN A 1 83 ? -1.621 -2.210 5.445 1.00 63.44 83 GLN A C 1
ATOM 653 O O . GLN A 1 83 ? -2.187 -2.669 6.433 1.00 63.44 83 GLN A O 1
ATOM 658 N N . HIS A 1 84 ? -2.184 -2.274 4.232 1.00 60.16 84 HIS A N 1
ATOM 659 C CA . HIS A 1 84 ? -3.627 -2.513 4.049 1.00 60.16 84 HIS A CA 1
ATOM 660 C C . HIS A 1 84 ? -4.013 -3.815 3.323 1.00 60.16 84 HIS A C 1
ATOM 662 O O . HIS A 1 84 ? -5.138 -3.937 2.829 1.00 60.16 84 HIS A O 1
ATOM 668 N N . TRP A 1 85 ? -3.126 -4.805 3.224 1.00 63.06 85 TRP A N 1
ATOM 669 C CA . TRP A 1 85 ? -3.545 -6.119 2.729 1.00 63.06 85 TRP A CA 1
ATOM 670 C C . TRP A 1 85 ? -4.012 -7.001 3.878 1.00 63.06 85 TRP A C 1
ATOM 672 O O . TRP A 1 85 ? -3.239 -7.739 4.483 1.00 63.06 85 TRP A O 1
ATOM 682 N N . ASP A 1 86 ? -5.318 -6.911 4.139 1.00 56.19 86 ASP A N 1
ATOM 683 C CA . ASP A 1 86 ? -6.086 -7.939 4.839 1.00 56.19 86 ASP A CA 1
ATOM 684 C C . ASP A 1 86 ? -5.670 -9.320 4.282 1.00 56.19 86 ASP A C 1
ATOM 686 O O . ASP A 1 86 ? -5.533 -9.456 3.054 1.00 56.19 86 ASP A O 1
ATOM 690 N N . PRO A 1 87 ? -5.365 -10.331 5.121 1.00 58.38 87 PRO A N 1
ATOM 691 C CA . PRO A 1 87 ? -4.888 -11.620 4.642 1.00 58.38 87 PRO A CA 1
ATOM 692 C C . PRO A 1 87 ? -5.864 -12.190 3.615 1.00 58.38 87 PRO A C 1
ATOM 694 O O . PRO A 1 87 ? -7.003 -12.527 3.931 1.00 58.38 87 PRO A O 1
ATOM 697 N N . ARG A 1 88 ? -5.398 -12.296 2.363 1.00 55.28 88 ARG A N 1
ATOM 698 C CA . ARG A 1 88 ? -6.223 -12.772 1.251 1.00 55.28 88 ARG A CA 1
ATOM 699 C C . ARG A 1 88 ? -6.856 -14.128 1.593 1.00 55.28 88 ARG A C 1
ATOM 701 O O . ARG A 1 88 ? -6.132 -15.016 2.069 1.00 55.28 88 ARG A O 1
ATOM 708 N N . PRO A 1 89 ? -8.158 -14.318 1.301 1.00 59.25 89 PRO A N 1
ATOM 709 C CA . PRO A 1 89 ? -8.828 -15.604 1.443 1.00 59.25 89 PRO A CA 1
ATOM 710 C C . PRO A 1 89 ? -7.999 -16.707 0.781 1.00 59.25 89 PRO A C 1
ATOM 712 O O . PRO A 1 89 ? -7.468 -16.530 -0.321 1.00 59.25 89 PRO A O 1
ATOM 715 N N . LYS A 1 90 ? -7.837 -17.840 1.472 1.00 58.62 90 LYS A N 1
ATOM 716 C CA . LYS A 1 90 ? -6.902 -18.909 1.076 1.00 58.62 90 LYS A CA 1
ATOM 717 C C . LYS A 1 90 ? -7.201 -19.496 -0.315 1.00 58.62 90 LYS A C 1
ATOM 719 O O . LYS A 1 90 ? -6.279 -20.018 -0.939 1.00 58.62 90 LYS A O 1
ATOM 724 N N . ASP A 1 91 ? -8.414 -19.303 -0.828 1.00 65.19 91 ASP A N 1
ATOM 725 C CA . ASP A 1 91 ? -8.908 -19.902 -2.071 1.00 65.19 91 ASP A CA 1
ATOM 726 C C . ASP A 1 91 ? -8.460 -19.199 -3.366 1.00 65.19 91 ASP A C 1
ATOM 728 O O . ASP A 1 91 ? -8.519 -19.797 -4.436 1.00 65.19 91 ASP A O 1
ATOM 732 N N . GLN A 1 92 ? -7.917 -17.974 -3.313 1.00 62.31 92 GLN A N 1
ATOM 733 C CA . GLN A 1 92 ? -7.500 -17.235 -4.527 1.00 62.31 92 GLN A CA 1
ATOM 734 C C . GLN A 1 92 ? -6.006 -17.370 -4.869 1.00 62.31 92 GLN A C 1
ATOM 736 O O . GLN A 1 92 ? -5.500 -16.735 -5.798 1.00 62.31 92 GLN A O 1
ATOM 741 N N . ARG A 1 93 ? -5.262 -18.212 -4.140 1.00 66.62 93 ARG A N 1
ATOM 742 C CA . ARG A 1 93 ? -3.797 -18.326 -4.286 1.00 66.62 93 ARG A CA 1
ATOM 743 C C . ARG A 1 93 ? -3.366 -18.799 -5.672 1.00 66.62 93 ARG A C 1
ATOM 745 O O . ARG A 1 93 ? -2.391 -18.276 -6.201 1.00 66.62 93 ARG A O 1
ATOM 752 N N . ARG A 1 94 ? -4.090 -19.755 -6.263 1.00 74.31 94 ARG A N 1
ATOM 753 C CA . ARG A 1 94 ? -3.757 -20.309 -7.586 1.00 74.31 94 ARG A CA 1
ATOM 754 C C . ARG A 1 94 ? -3.949 -19.290 -8.703 1.00 74.31 94 ARG A C 1
ATOM 756 O O . ARG A 1 94 ? -3.042 -19.102 -9.501 1.00 74.31 94 ARG A O 1
ATOM 763 N N . GLN A 1 95 ? -5.085 -18.594 -8.717 1.00 79.69 95 GLN A N 1
ATOM 764 C CA . GLN A 1 95 ? -5.368 -17.553 -9.709 1.00 79.69 95 GLN A CA 1
ATOM 765 C C . GLN A 1 95 ? -4.384 -16.386 -9.593 1.00 79.69 95 GLN A C 1
ATOM 767 O O . GLN A 1 95 ? -3.895 -15.895 -10.606 1.00 79.69 95 GLN A O 1
ATOM 772 N N . HIS A 1 96 ? -4.018 -15.992 -8.370 1.00 77.75 96 HIS A N 1
ATOM 773 C CA . HIS A 1 96 ? -3.009 -14.955 -8.174 1.00 77.75 96 HIS A CA 1
ATOM 774 C C . HIS A 1 96 ? -1.618 -15.366 -8.626 1.00 77.75 96 HIS A C 1
ATOM 776 O O . HIS A 1 96 ? -0.939 -14.553 -9.243 1.00 77.75 96 HIS A O 1
ATOM 782 N N . TRP A 1 97 ? -1.196 -16.598 -8.348 1.00 83.94 97 TRP A N 1
ATOM 783 C CA . TRP A 1 97 ? 0.085 -17.094 -8.843 1.00 83.94 97 TRP A CA 1
ATOM 784 C C . TRP A 1 97 ? 0.108 -17.195 -10.362 1.00 83.94 97 TRP A C 1
ATOM 786 O O . TRP A 1 97 ? 1.114 -16.845 -10.964 1.00 83.94 97 TRP A O 1
ATOM 796 N N . LEU A 1 98 ? -1.001 -17.594 -10.984 1.00 88.31 98 LEU A N 1
ATOM 797 C CA . LEU A 1 98 ? -1.111 -17.661 -12.438 1.00 88.31 98 LEU A CA 1
ATOM 798 C C . LEU A 1 98 ? -1.083 -16.257 -13.061 1.00 88.31 98 LEU A C 1
ATOM 800 O O . LEU A 1 98 ? -0.373 -16.042 -14.036 1.00 88.31 98 LEU A O 1
ATOM 804 N N . ALA A 1 99 ? -1.760 -15.280 -12.452 1.00 85.88 99 ALA A N 1
ATOM 805 C CA . ALA A 1 99 ? -1.708 -13.881 -12.877 1.00 85.88 99 ALA A CA 1
ATOM 806 C C . ALA A 1 99 ? -0.319 -13.250 -12.671 1.00 85.88 99 ALA A C 1
ATOM 808 O O . ALA A 1 99 ? 0.169 -12.539 -13.546 1.00 85.88 99 ALA A O 1
ATOM 809 N N . LEU A 1 100 ? 0.340 -13.527 -11.540 1.00 89.12 100 LEU A N 1
ATOM 810 C CA . LEU A 1 100 ? 1.708 -13.077 -11.264 1.00 89.12 100 LEU A CA 1
ATOM 811 C C . LEU A 1 100 ? 2.700 -13.690 -12.251 1.00 89.12 100 LEU A C 1
ATOM 813 O O . LEU A 1 100 ? 3.492 -12.962 -12.839 1.00 89.12 100 LEU A O 1
ATOM 817 N N . LEU A 1 101 ? 2.633 -15.007 -12.456 1.00 93.50 101 LEU A N 1
ATOM 818 C CA . LEU A 1 101 ? 3.514 -15.725 -13.370 1.00 93.50 101 LEU A CA 1
ATOM 819 C C . LEU A 1 101 ? 3.274 -15.296 -14.818 1.00 93.50 101 LEU A C 1
ATOM 821 O O . LEU A 1 101 ? 4.229 -15.034 -15.537 1.00 93.50 101 LEU A O 1
ATOM 825 N N . GLY A 1 102 ? 2.012 -15.158 -15.229 1.00 94.50 102 GLY A N 1
ATOM 826 C CA . GLY A 1 102 ? 1.649 -14.664 -16.555 1.00 94.50 102 GLY A CA 1
ATOM 827 C C . GLY A 1 102 ? 2.157 -13.244 -16.792 1.00 94.50 102 GLY A C 1
ATOM 828 O O . GLY A 1 102 ? 2.817 -12.990 -17.794 1.00 94.50 102 GLY A O 1
ATOM 829 N N . SER A 1 103 ? 1.933 -12.336 -15.837 1.00 93.31 103 SER A N 1
ATOM 830 C CA . SER A 1 103 ? 2.462 -10.970 -15.913 1.00 93.31 103 SER A CA 1
ATOM 831 C C . SER A 1 103 ? 3.992 -10.962 -15.991 1.00 93.31 103 SER A C 1
ATOM 833 O O . SER A 1 103 ? 4.559 -10.288 -16.850 1.00 93.31 103 SER A O 1
ATOM 835 N N . PHE A 1 104 ? 4.667 -11.761 -15.159 1.00 95.69 104 PHE A N 1
ATOM 836 C CA . PHE A 1 104 ? 6.124 -11.881 -15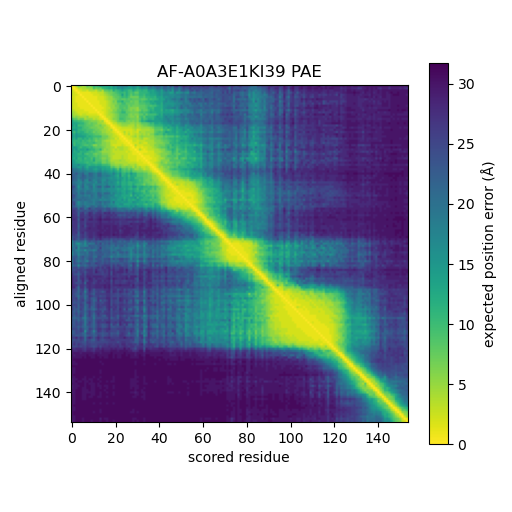.162 1.00 95.69 104 PHE A CA 1
ATOM 837 C C . PHE A 1 104 ? 6.662 -12.397 -16.504 1.00 95.69 104 PHE A C 1
ATOM 839 O O . PHE A 1 104 ? 7.591 -11.809 -17.050 1.00 95.69 104 PHE A O 1
ATOM 846 N N . LEU A 1 105 ? 6.052 -13.443 -17.071 1.00 97.38 105 LEU A N 1
ATOM 847 C CA . LEU A 1 105 ? 6.439 -14.000 -18.371 1.00 97.38 105 LEU A CA 1
ATOM 848 C C . LEU A 1 105 ? 6.246 -12.996 -19.511 1.00 97.38 105 LEU A C 1
ATOM 850 O O . LEU A 1 105 ? 7.120 -12.884 -20.368 1.00 97.38 105 LEU A O 1
ATOM 854 N N . ILE A 1 106 ? 5.145 -12.237 -19.506 1.00 97.12 106 ILE A N 1
ATOM 855 C CA . ILE A 1 106 ? 4.897 -11.185 -20.504 1.00 97.12 106 ILE A CA 1
ATOM 856 C C . ILE A 1 106 ? 5.985 -10.112 -20.429 1.00 97.12 106 ILE A C 1
ATOM 858 O O . ILE A 1 106 ? 6.543 -9.736 -21.457 1.00 97.12 106 ILE A O 1
ATOM 862 N N . HIS A 1 107 ? 6.323 -9.644 -19.226 1.00 96.69 107 HIS A N 1
ATOM 863 C CA . HIS A 1 107 ? 7.375 -8.641 -19.054 1.00 96.69 107 HIS A CA 1
ATOM 864 C C . HIS A 1 107 ? 8.745 -9.186 -19.454 1.00 96.69 107 HIS A C 1
ATOM 866 O O . HIS A 1 107 ? 9.505 -8.486 -20.116 1.00 96.69 107 HIS A O 1
ATOM 872 N N . LEU A 1 108 ? 9.052 -10.438 -19.108 1.00 97.75 108 LEU A N 1
ATOM 873 C CA . LEU A 1 108 ? 10.302 -11.079 -19.504 1.00 97.75 108 LEU A CA 1
ATOM 874 C C . LEU A 1 108 ? 10.411 -11.194 -21.030 1.00 97.75 108 LEU A C 1
ATOM 876 O O . LEU A 1 108 ? 11.446 -10.850 -21.596 1.00 97.75 108 LEU A O 1
ATOM 880 N N . GLY A 1 109 ? 9.331 -11.608 -21.699 1.00 97.31 109 GLY A N 1
ATOM 881 C CA . GLY A 1 109 ? 9.255 -11.642 -23.159 1.00 97.31 109 GLY A CA 1
ATOM 882 C C . GLY A 1 109 ? 9.400 -10.254 -23.783 1.00 97.31 109 GLY A C 1
ATOM 883 O O . GLY A 1 109 ? 10.127 -10.094 -24.758 1.00 97.31 109 GLY A O 1
ATOM 884 N N . PHE A 1 110 ? 8.778 -9.233 -23.190 1.00 96.75 110 PHE A N 1
ATOM 885 C CA . PHE A 1 110 ? 8.910 -7.849 -23.642 1.00 96.75 110 PHE A CA 1
ATOM 886 C C . PHE A 1 110 ? 10.348 -7.330 -23.512 1.00 96.75 110 PHE A C 1
ATOM 888 O O . PHE A 1 110 ? 10.876 -6.755 -24.459 1.00 96.75 110 PHE A O 1
ATOM 895 N N . VAL A 1 111 ? 11.015 -7.581 -22.381 1.00 96.56 111 VAL A N 1
ATOM 896 C CA . VAL A 1 111 ? 12.429 -7.223 -22.183 1.00 96.56 111 VAL A CA 1
ATOM 897 C C . VAL A 1 111 ? 13.325 -7.960 -23.179 1.00 96.56 111 VAL A C 1
ATOM 899 O O . VAL A 1 111 ? 14.187 -7.335 -23.792 1.00 96.56 111 VAL A O 1
ATOM 902 N N . ALA A 1 112 ? 13.102 -9.258 -23.396 1.00 96.25 112 ALA A N 1
ATOM 903 C CA . ALA A 1 112 ? 13.838 -10.026 -24.399 1.00 96.25 112 ALA A CA 1
ATOM 904 C C . ALA A 1 112 ? 13.635 -9.460 -25.815 1.00 96.25 112 ALA A C 1
ATOM 906 O O . ALA A 1 112 ? 14.597 -9.348 -26.573 1.00 96.25 112 ALA A O 1
ATOM 907 N N . LEU A 1 113 ? 12.413 -9.039 -26.154 1.00 95.19 113 LEU A N 1
ATOM 908 C CA . LEU A 1 113 ? 12.104 -8.393 -27.429 1.00 95.19 113 LEU A CA 1
ATOM 909 C C . LEU A 1 113 ? 12.805 -7.037 -27.556 1.00 95.19 113 LEU A C 1
ATOM 911 O O . LEU A 1 113 ? 13.355 -6.743 -28.611 1.00 95.19 113 LEU A O 1
ATOM 915 N N . LEU A 1 114 ? 12.845 -6.226 -26.498 1.00 95.06 114 LEU A N 1
ATOM 916 C CA . LEU A 1 114 ? 13.597 -4.968 -26.507 1.00 95.06 114 LEU A CA 1
ATOM 917 C C . LEU A 1 114 ? 15.095 -5.207 -26.726 1.00 95.06 114 LEU A C 1
ATOM 919 O O . LEU A 1 114 ? 15.700 -4.527 -27.552 1.00 95.06 114 LEU A O 1
ATOM 923 N N . ILE A 1 115 ? 15.681 -6.197 -26.043 1.00 93.56 115 ILE A N 1
ATOM 924 C CA . ILE A 1 115 ? 17.083 -6.592 -26.250 1.00 93.56 115 ILE A CA 1
ATOM 925 C C . ILE A 1 115 ? 17.294 -7.050 -27.693 1.00 93.56 115 ILE A C 1
ATOM 927 O O . ILE A 1 115 ? 18.255 -6.632 -28.333 1.00 93.56 115 ILE A O 1
ATOM 931 N N . TRP A 1 116 ? 16.390 -7.866 -28.235 1.00 92.50 116 TRP A N 1
ATOM 932 C CA . TRP A 1 116 ? 16.430 -8.285 -29.634 1.00 92.50 116 TRP A CA 1
ATOM 933 C C . TRP A 1 116 ? 16.392 -7.088 -30.588 1.00 92.50 116 TRP A C 1
ATOM 935 O O . TRP A 1 116 ? 17.207 -6.996 -31.498 1.00 92.50 116 TRP A O 1
ATOM 945 N N . VAL A 1 117 ? 15.475 -6.141 -30.377 1.00 90.31 117 VAL A N 1
ATOM 946 C CA . VAL A 1 117 ? 15.361 -4.938 -31.212 1.00 90.31 117 VAL A CA 1
ATOM 947 C C . VAL A 1 117 ? 16.647 -4.124 -31.161 1.00 90.31 117 VAL A C 1
ATOM 949 O O . VAL A 1 117 ? 17.144 -3.733 -32.211 1.00 90.31 117 VAL A O 1
ATOM 952 N N . VAL A 1 118 ? 17.213 -3.905 -29.974 1.00 89.19 118 VAL A N 1
ATOM 953 C CA . VAL A 1 118 ? 18.488 -3.192 -29.832 1.00 89.19 118 VAL A CA 1
ATOM 954 C C . VAL A 1 118 ? 19.627 -3.966 -30.499 1.00 89.19 118 VAL A C 1
ATOM 956 O O . VAL A 1 118 ? 20.430 -3.375 -31.196 1.00 89.19 118 VAL A O 1
ATOM 959 N N . THR A 1 119 ? 19.706 -5.283 -30.357 1.00 85.38 119 THR A N 1
ATOM 960 C CA . THR A 1 119 ? 20.835 -6.057 -30.909 1.00 85.38 119 THR A CA 1
ATOM 961 C C . THR A 1 119 ? 20.754 -6.264 -32.422 1.00 85.38 119 THR A C 1
ATOM 963 O O . THR A 1 119 ? 21.774 -6.189 -33.096 1.00 85.38 119 THR A O 1
ATOM 966 N N . VAL A 1 120 ? 19.561 -6.487 -32.977 1.00 82.00 120 VAL A N 1
ATOM 967 C CA . VAL A 1 120 ? 19.363 -6.753 -34.415 1.00 82.00 120 VAL A CA 1
ATOM 968 C C . VAL A 1 120 ? 19.234 -5.467 -35.226 1.00 82.00 120 VAL A C 1
ATOM 970 O O . VAL A 1 120 ? 19.664 -5.423 -36.373 1.00 82.00 120 VAL A O 1
ATOM 973 N N . ARG A 1 121 ? 18.639 -4.410 -34.659 1.00 66.94 121 ARG A N 1
ATOM 974 C CA . ARG A 1 121 ? 18.424 -3.132 -35.364 1.00 66.94 121 ARG A CA 1
ATOM 975 C C . ARG A 1 121 ? 19.548 -2.120 -35.150 1.00 66.94 121 ARG A C 1
ATOM 977 O O . ARG A 1 121 ? 19.563 -1.096 -35.821 1.00 66.94 121 ARG A O 1
ATOM 984 N N . TRP A 1 122 ? 20.441 -2.400 -34.206 1.00 57.22 122 TRP A N 1
ATOM 985 C CA . TRP A 1 122 ? 21.609 -1.588 -33.862 1.00 57.22 122 TRP A CA 1
ATOM 986 C C . TRP A 1 122 ? 22.908 -2.388 -34.044 1.00 57.22 122 TRP A C 1
ATOM 988 O O . TRP A 1 122 ? 23.905 -2.118 -33.384 1.00 57.22 122 TRP A O 1
ATOM 998 N N . ALA A 1 123 ? 22.909 -3.384 -34.936 1.00 59.88 123 ALA A N 1
ATOM 999 C CA . ALA A 1 123 ? 24.133 -3.727 -35.643 1.00 59.88 123 ALA A CA 1
ATOM 1000 C C . ALA A 1 123 ? 24.341 -2.585 -36.651 1.00 59.88 123 ALA A C 1
ATOM 1002 O O . ALA A 1 123 ? 23.501 -2.444 -37.544 1.00 59.88 123 ALA A O 1
ATOM 1003 N N . PRO A 1 124 ? 25.350 -1.708 -36.481 1.00 59.06 124 PRO A N 1
ATOM 1004 C CA . PRO A 1 124 ? 25.686 -0.792 -37.551 1.00 59.06 124 PRO A CA 1
ATOM 1005 C C . PRO A 1 124 ? 26.036 -1.678 -38.741 1.00 59.06 124 PRO A C 1
ATOM 1007 O O . PRO A 1 124 ? 26.899 -2.548 -38.620 1.00 59.06 124 PRO A O 1
ATOM 1010 N N . ASP A 1 125 ? 25.345 -1.496 -39.867 1.00 56.62 125 ASP A N 1
ATOM 1011 C CA . ASP A 1 125 ? 25.922 -1.922 -41.134 1.00 56.62 125 ASP A CA 1
ATOM 1012 C C . ASP A 1 125 ? 27.338 -1.348 -41.145 1.00 56.62 125 ASP A C 1
ATOM 1014 O O . ASP A 1 125 ? 27.517 -0.176 -40.801 1.00 56.62 125 ASP A O 1
ATOM 1018 N N . ASP A 1 126 ? 28.336 -2.165 -41.475 1.00 55.06 126 ASP A N 1
ATOM 1019 C CA . ASP A 1 126 ? 29.707 -1.727 -41.716 1.00 55.06 126 ASP A CA 1
ATOM 1020 C C . ASP A 1 126 ? 29.716 -0.759 -42.920 1.00 55.06 126 ASP A C 1
ATOM 1022 O O . ASP A 1 126 ? 30.159 -1.063 -44.030 1.00 55.06 126 ASP A O 1
ATOM 1026 N N . ALA A 1 127 ? 29.162 0.434 -42.729 1.00 50.53 127 ALA A N 1
ATOM 1027 C CA . ALA A 1 127 ? 29.114 1.520 -43.672 1.00 50.53 127 ALA A CA 1
ATOM 1028 C C . ALA A 1 127 ? 30.453 2.239 -43.555 1.00 50.53 127 ALA A C 1
ATOM 1030 O O . ALA A 1 127 ? 30.603 3.206 -42.825 1.00 50.53 127 ALA A O 1
ATOM 1031 N N . LYS A 1 128 ? 31.436 1.667 -44.254 1.00 44.31 128 LYS A N 1
ATOM 1032 C CA . LYS A 1 128 ? 32.614 2.309 -44.855 1.00 44.31 128 LYS A CA 1
ATOM 1033 C C . LYS A 1 128 ? 33.225 3.486 -44.063 1.00 44.31 128 LYS A C 1
ATOM 1035 O O . LYS A 1 128 ? 32.644 4.568 -44.044 1.00 44.31 128 LYS A O 1
ATOM 1040 N N . PRO A 1 129 ? 34.473 3.366 -43.569 1.00 43.84 129 PRO A N 1
ATOM 1041 C CA . PRO A 1 129 ? 35.187 4.506 -43.009 1.00 43.84 129 PRO A CA 1
ATOM 1042 C C . PRO A 1 129 ? 35.467 5.496 -44.145 1.00 43.84 129 PRO A C 1
ATOM 1044 O O . PRO A 1 129 ? 36.370 5.283 -44.953 1.00 43.84 129 PRO A O 1
ATOM 1047 N N . GLY A 1 130 ? 34.652 6.541 -44.270 1.00 47.16 130 GLY A N 1
ATOM 1048 C CA . GLY A 1 130 ? 34.819 7.472 -45.380 1.00 47.16 130 GLY A CA 1
ATOM 1049 C C . GLY A 1 130 ? 33.973 8.732 -45.377 1.00 47.16 130 GLY A C 1
ATOM 1050 O O . GLY A 1 130 ? 34.395 9.674 -46.037 1.00 47.16 130 GLY A O 1
ATOM 1051 N N . ASP A 1 131 ? 32.842 8.803 -44.668 1.00 48.84 131 ASP A N 1
ATOM 1052 C CA . ASP A 1 131 ? 31.955 9.965 -44.855 1.00 48.84 131 ASP A CA 1
ATOM 1053 C C . ASP A 1 131 ? 31.203 10.423 -43.601 1.00 48.84 131 ASP A C 1
ATOM 1055 O O . ASP A 1 131 ? 30.043 10.823 -43.646 1.00 48.84 131 ASP A O 1
ATOM 1059 N N . GLU A 1 132 ? 31.880 10.396 -42.453 1.00 52.19 132 GLU A N 1
ATOM 1060 C CA . GLU A 1 132 ? 31.340 10.955 -41.217 1.00 52.19 132 GLU A CA 1
ATOM 1061 C C . GLU A 1 132 ? 32.295 11.999 -40.635 1.00 52.19 132 GLU A C 1
ATOM 1063 O O . GLU A 1 132 ? 33.458 11.727 -40.346 1.00 52.19 132 GLU A O 1
ATOM 1068 N N . SER A 1 133 ? 31.753 13.193 -40.390 1.00 47.88 133 SER A N 1
ATOM 1069 C CA . SER A 1 133 ? 32.337 14.258 -39.565 1.00 47.88 133 SER A CA 1
ATOM 1070 C C . SER A 1 133 ? 33.257 15.273 -40.257 1.00 47.88 133 SER A C 1
ATOM 1072 O O . SER A 1 133 ? 34.411 15.495 -39.890 1.00 47.88 133 SER A O 1
ATOM 1074 N N . ARG A 1 134 ? 32.677 16.053 -41.174 1.00 50.88 134 ARG A N 1
ATOM 1075 C CA . ARG A 1 134 ? 32.994 17.490 -41.243 1.00 50.88 134 ARG A CA 1
ATOM 1076 C C . ARG A 1 134 ? 31.732 18.307 -41.005 1.00 50.88 134 ARG A C 1
ATOM 1078 O O . ARG A 1 134 ? 31.244 19.001 -41.892 1.00 50.88 134 ARG A O 1
ATOM 1085 N N . VAL A 1 135 ? 31.214 18.257 -39.777 1.00 60.06 135 VAL A N 1
ATOM 1086 C CA . VAL A 1 135 ? 30.319 19.315 -39.293 1.00 60.06 135 VAL A CA 1
ATOM 1087 C C . VAL A 1 135 ? 31.173 20.575 -39.162 1.00 60.06 135 VAL A C 1
ATOM 1089 O O . VAL A 1 135 ? 31.871 20.785 -38.171 1.00 60.06 135 VAL A O 1
ATOM 1092 N N . ARG A 1 136 ? 31.191 21.386 -40.223 1.00 51.94 136 ARG A N 1
ATOM 1093 C CA . ARG A 1 136 ? 31.884 22.674 -40.261 1.00 51.94 136 ARG A CA 1
ATOM 1094 C C . ARG A 1 136 ? 31.106 23.647 -39.382 1.00 51.94 136 ARG A C 1
ATOM 1096 O O . ARG A 1 136 ? 30.191 24.328 -39.839 1.00 51.94 136 ARG A O 1
ATOM 1103 N N . MET A 1 137 ? 31.448 23.669 -38.099 1.00 54.28 137 MET A N 1
ATOM 1104 C C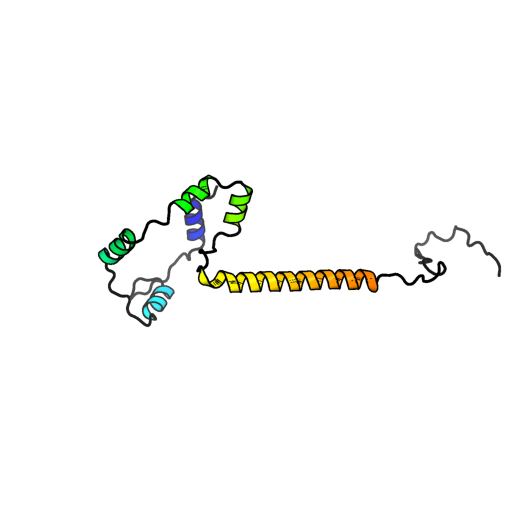A . MET A 1 137 ? 30.936 24.648 -37.151 1.00 54.28 137 MET A CA 1
ATOM 1105 C C . MET A 1 137 ? 31.486 26.016 -37.563 1.00 54.28 137 MET A C 1
ATOM 1107 O O . MET A 1 137 ? 32.635 26.359 -37.297 1.00 54.28 137 MET A O 1
ATOM 1111 N N . THR A 1 138 ? 30.688 26.757 -38.327 1.00 56.12 138 THR A N 1
ATOM 1112 C CA . THR A 1 138 ? 31.051 28.093 -38.795 1.00 56.12 138 THR A CA 1
ATOM 1113 C C . THR A 1 138 ? 30.751 29.053 -37.654 1.00 56.12 138 THR A C 1
ATOM 1115 O O . THR A 1 138 ? 29.595 29.393 -37.412 1.00 56.12 138 THR A O 1
ATOM 1118 N N . PHE A 1 139 ? 31.784 29.440 -36.906 1.00 55.78 139 PHE A N 1
ATOM 1119 C CA . PHE A 1 139 ? 31.689 30.547 -35.961 1.00 55.78 139 PHE A CA 1
ATOM 1120 C C . PHE A 1 139 ? 31.547 31.838 -36.772 1.00 55.78 139 PHE A C 1
ATOM 1122 O O . PHE A 1 139 ? 32.508 32.317 -37.367 1.00 55.78 139 PHE A O 1
ATOM 1129 N N . ILE A 1 140 ? 30.332 32.382 -36.834 1.00 53.25 140 ILE A N 1
ATOM 1130 C CA . ILE A 1 140 ? 30.110 33.749 -37.306 1.00 53.25 140 ILE A CA 1
ATOM 1131 C C . ILE A 1 140 ? 30.476 34.672 -36.141 1.00 53.25 140 ILE A C 1
ATOM 1133 O O . ILE A 1 140 ? 29.718 34.821 -35.186 1.00 53.25 140 ILE A O 1
ATOM 1137 N N . GLY A 1 141 ? 31.676 35.237 -36.206 1.00 44.25 141 GLY A N 1
ATOM 1138 C CA . GLY A 1 141 ? 32.170 36.284 -35.320 1.00 44.25 141 GLY A CA 1
ATOM 1139 C C . GLY A 1 141 ? 33.265 37.060 -36.046 1.00 44.25 141 GLY A C 1
ATOM 1140 O O . GLY A 1 141 ? 34.128 36.446 -36.673 1.00 44.25 141 GLY A O 1
ATOM 1141 N N . ASP A 1 142 ? 33.217 38.391 -35.972 1.00 54.69 142 ASP A N 1
ATOM 1142 C CA . ASP A 1 142 ? 34.027 39.372 -36.728 1.00 54.69 142 ASP A CA 1
ATOM 1143 C C . ASP A 1 142 ? 35.556 39.347 -36.455 1.00 54.69 142 ASP A C 1
ATOM 1145 O O . ASP A 1 142 ? 36.252 40.341 -36.635 1.00 54.69 142 ASP A O 1
ATOM 1149 N N . GLY A 1 143 ? 36.119 38.213 -36.026 1.00 52.91 143 GLY A N 1
ATOM 1150 C CA . GLY A 1 143 ? 37.555 38.031 -35.775 1.00 52.91 143 GLY A CA 1
ATOM 1151 C C . GLY A 1 143 ? 38.259 37.016 -36.685 1.00 52.91 143 GLY A C 1
ATOM 1152 O O . GLY A 1 143 ? 39.461 36.821 -36.550 1.00 52.91 143 GLY A O 1
ATOM 1153 N N . ALA A 1 144 ? 37.554 36.343 -37.601 1.00 50.75 144 ALA A N 1
ATOM 1154 C CA . ALA A 1 144 ? 38.085 35.183 -38.335 1.00 50.75 144 ALA A CA 1
ATOM 1155 C C . ALA A 1 144 ? 38.748 35.503 -39.696 1.00 50.75 144 ALA A C 1
ATOM 1157 O O . ALA A 1 144 ? 38.767 34.653 -40.585 1.00 50.75 144 ALA A O 1
ATOM 1158 N N . VAL A 1 145 ? 39.289 36.713 -39.888 1.00 48.72 145 VAL A N 1
ATOM 1159 C CA . VAL A 1 145 ? 39.940 37.113 -41.157 1.00 48.72 145 VAL A CA 1
ATOM 1160 C C . VAL A 1 145 ? 41.436 36.743 -41.204 1.00 48.72 145 VAL A C 1
ATOM 1162 O O . VAL A 1 145 ? 42.020 36.695 -42.280 1.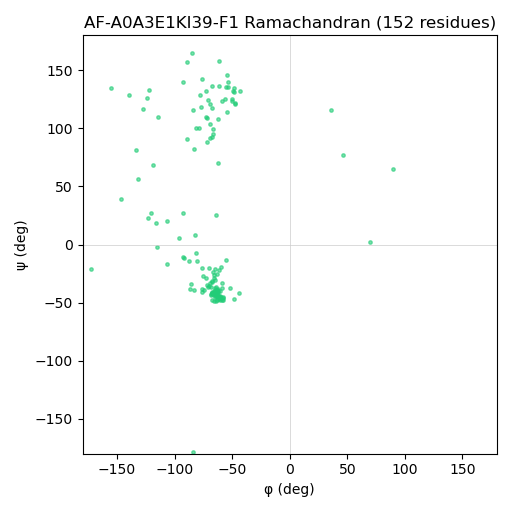00 48.72 145 VAL A O 1
ATOM 1165 N N . GLU A 1 146 ? 42.065 36.391 -40.077 1.00 49.28 146 GLU A N 1
ATOM 1166 C CA . GLU A 1 146 ? 43.534 36.247 -39.991 1.00 49.28 146 GLU A CA 1
ATOM 1167 C C . GLU A 1 146 ? 44.094 34.814 -39.907 1.00 49.28 146 GLU A C 1
ATOM 1169 O O . GLU A 1 146 ? 45.248 34.626 -39.530 1.00 49.28 146 GLU A O 1
ATOM 1174 N N . GLN A 1 147 ? 43.356 33.773 -40.306 1.00 42.69 147 GLN A N 1
ATOM 1175 C CA . GLN A 1 147 ? 43.954 32.430 -40.400 1.00 42.69 147 GLN A CA 1
ATOM 1176 C C . GLN A 1 147 ? 43.622 31.704 -41.704 1.00 42.69 147 GLN A C 1
ATOM 1178 O O . GLN A 1 147 ? 42.747 30.849 -41.787 1.00 42.69 147 GLN A O 1
ATOM 1183 N N . GLY A 1 148 ? 44.395 32.077 -42.730 1.00 40.94 148 GLY A N 1
ATOM 1184 C CA . GLY A 1 148 ? 45.062 31.153 -43.651 1.00 40.94 148 GLY A CA 1
ATOM 1185 C C . GLY A 1 148 ? 44.231 29.998 -44.202 1.00 40.94 148 GLY A C 1
ATOM 1186 O O . GLY A 1 148 ? 44.437 28.845 -43.829 1.00 40.94 148 GLY A O 1
ATOM 1187 N N . GLY A 1 149 ? 43.364 30.288 -45.173 1.00 37.78 149 GLY A N 1
ATOM 1188 C CA . GLY A 1 149 ? 42.837 29.273 -46.081 1.00 37.78 149 GLY A CA 1
ATOM 1189 C C . GLY A 1 149 ? 43.937 28.773 -47.019 1.00 37.78 149 GLY A C 1
ATOM 1190 O O . GLY A 1 149 ? 44.163 29.356 -48.076 1.00 37.78 149 GLY A O 1
ATOM 1191 N N . GLY A 1 150 ? 44.635 27.707 -46.625 1.00 36.16 150 GLY A N 1
ATOM 1192 C CA . GLY A 1 150 ? 45.573 27.000 -47.493 1.00 36.16 150 GLY A CA 1
ATOM 1193 C C . GLY A 1 150 ? 44.838 26.289 -48.628 1.00 36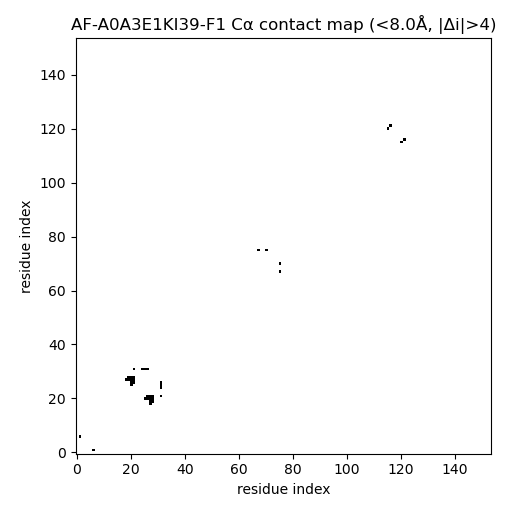.16 150 GLY A C 1
ATOM 1194 O O . GLY A 1 150 ? 44.028 25.394 -48.387 1.00 36.16 150 GLY A O 1
ATOM 1195 N N . ALA A 1 151 ? 45.130 26.692 -49.863 1.00 44.94 151 ALA A N 1
ATOM 1196 C CA . ALA A 1 151 ? 44.786 25.947 -51.064 1.00 44.94 151 ALA A CA 1
ATOM 1197 C C . ALA A 1 151 ? 45.594 24.635 -51.123 1.00 44.94 151 ALA A C 1
ATOM 1199 O O . ALA A 1 151 ? 46.799 24.632 -50.876 1.00 44.94 151 ALA A O 1
ATOM 1200 N N . GLY A 1 152 ? 44.926 23.538 -51.479 1.00 33.28 152 GLY A N 1
ATOM 1201 C CA . GLY A 1 152 ? 45.523 22.243 -51.814 1.00 33.28 152 GLY A CA 1
ATOM 1202 C C . GLY A 1 152 ? 44.768 21.642 -53.003 1.00 33.28 152 GLY A C 1
ATOM 1203 O O . GLY A 1 152 ? 43.543 21.648 -52.994 1.00 33.28 152 GLY A O 1
ATOM 1204 N N . GLN A 1 153 ? 45.527 21.243 -54.025 1.00 38.50 153 GLN A N 1
ATOM 1205 C CA . GLN A 1 153 ? 45.219 21.130 -55.467 1.00 38.50 153 GLN A CA 1
ATOM 1206 C C . GLN A 1 153 ? 44.505 19.797 -55.887 1.00 38.50 153 GLN A C 1
ATOM 1208 O O . GLN A 1 153 ? 44.190 19.027 -54.984 1.00 38.50 153 GLN A O 1
ATOM 1213 N N . PRO A 1 154 ? 44.194 19.557 -57.195 1.00 48.12 154 PRO A N 1
ATOM 1214 C CA . PRO A 1 154 ? 43.022 18.827 -57.715 1.00 48.12 154 PRO A CA 1
ATOM 1215 C C . PRO A 1 154 ? 42.991 17.314 -57.485 1.00 48.12 154 PRO A C 1
ATOM 1217 O O . PRO A 1 154 ? 44.071 16.698 -57.345 1.00 48.12 154 PRO A O 1
#

Solvent-accessible surface area (backbone atoms only — not comparable to full-atom values): 10122 Å² total; per-residue (Å²): 132,90,46,74,66,55,52,51,51,58,51,55,73,70,48,71,97,69,77,59,56,33,89,90,74,70,31,47,48,72,52,43,52,57,64,68,68,46,94,60,79,79,71,84,88,50,68,67,57,53,52,48,50,60,70,66,44,74,71,76,62,61,67,68,61,58,52,63,80,71,49,51,73,68,52,48,49,51,44,66,75,55,71,79,72,70,83,71,67,83,85,51,55,65,62,49,49,51,52,52,50,50,51,50,51,51,50,51,52,50,52,52,49,50,51,46,49,51,58,70,72,60,53,75,73,91,74,61,101,81,84,82,83,81,81,76,80,75,80,89,57,104,73,77,83,83,72,80,87,77,86,80,84,137

Foldseek 3Di:
DQDPVNVVVVVVVPDDPDQDADPVPRHRPVVVVVQVPDPDPDDPDDPCVVVVCVVPPDDPPCVVVVVQVPADPVRVVVCVVPVDDDPPDPVCVVVVVVVVVVVVVVVVVVVVVVVVCCVVVVPPDPPDPDDDDPPPPDPPDPPPPPDDPDDDDD

pLDDT: mean 72.08, std 16.73, range [33.28, 97.75]